Protein AF-A0A358XRP2-F1 (afdb_monomer_lite)

Foldseek 3Di:
DDKDKDKDKDWDQDPVWKIKMKIKMWIFAQDQPPDDPDRPRDTDIDIDIDIDMGTDD

Secondary structure (DSSP, 8-state):
--EEEEEEEEEEEETTTEEEEEEEEEEEE---EEETTEEE---EEEEEEEEEEEE--

pLDDT: mean 78.03, std 15.88, range [51.69, 94.81]

Structure (mmCIF, N/CA/C/O backbone):
data_AF-A0A358XRP2-F1
#
_entry.id   AF-A0A358XRP2-F1
#
loop_
_atom_site.group_PDB
_atom_site.id
_atom_site.type_symbol
_atom_site.label_atom_id
_atom_site.label_alt_id
_atom_site.label_comp_id
_atom_site.label_asym_id
_atom_site.label_entity_id
_atom_site.label_seq_id
_atom_site.pdbx_PDB_ins_code
_atom_site.Cartn_x
_atom_site.Cartn_y
_atom_site.Cartn_z
_atom_site.occupancy
_atom_site.B_iso_or_equiv
_atom_site.auth_seq_id
_atom_site.auth_comp_id
_atom_site.auth_asym_id
_atom_site.auth_atom_id
_atom_site.pdbx_PDB_model_num
ATOM 1 N N . PRO A 1 1 ? 20.707 -5.549 -12.334 1.00 53.22 1 PRO A N 1
ATOM 2 C CA . PRO A 1 1 ? 19.285 -5.151 -12.428 1.00 53.22 1 PRO A CA 1
ATOM 3 C C . PRO A 1 1 ? 18.869 -4.322 -11.208 1.00 53.22 1 PRO A C 1
ATOM 5 O O . PRO A 1 1 ? 18.887 -4.823 -10.089 1.00 53.22 1 PRO A O 1
ATOM 8 N N . PHE A 1 2 ? 18.572 -3.042 -11.424 1.00 54.16 2 PHE A N 1
ATOM 9 C CA . PHE A 1 2 ? 18.005 -2.177 -10.393 1.00 54.16 2 PHE A CA 1
ATOM 10 C C . PHE A 1 2 ? 16.491 -2.122 -10.615 1.00 54.16 2 PHE A C 1
ATOM 12 O O . PHE A 1 2 ? 16.043 -1.777 -11.709 1.00 54.16 2 PHE A O 1
ATOM 19 N N . ASP A 1 3 ? 15.727 -2.529 -9.605 1.00 61.34 3 ASP A N 1
ATOM 20 C CA . ASP A 1 3 ? 14.270 -2.411 -9.575 1.00 61.34 3 ASP A CA 1
ATOM 21 C C . ASP A 1 3 ? 13.929 -1.196 -8.709 1.00 61.34 3 ASP A C 1
ATOM 23 O O . ASP A 1 3 ? 14.308 -1.136 -7.536 1.00 61.34 3 ASP A O 1
ATOM 27 N N . TYR A 1 4 ? 13.298 -0.187 -9.309 1.00 70.00 4 TYR A N 1
ATOM 28 C CA . TYR A 1 4 ? 12.898 1.031 -8.611 1.00 70.00 4 TYR A CA 1
ATOM 29 C C . TYR A 1 4 ? 11.384 1.044 -8.487 1.00 70.00 4 TYR A C 1
ATOM 31 O O . TYR A 1 4 ? 10.672 1.057 -9.489 1.00 70.00 4 TYR A O 1
ATOM 39 N N . GLY A 1 5 ? 10.875 1.102 -7.260 1.00 79.69 5 GLY A N 1
ATOM 40 C CA . GLY A 1 5 ? 9.440 1.115 -7.015 1.00 79.69 5 GLY A CA 1
ATOM 41 C C . GLY A 1 5 ? 9.032 2.042 -5.883 1.00 79.69 5 GLY A C 1
ATOM 42 O O . GLY A 1 5 ? 9.790 2.295 -4.951 1.00 79.69 5 GLY A O 1
ATOM 43 N N . ALA A 1 6 ? 7.802 2.538 -5.971 1.00 83.62 6 ALA A N 1
ATOM 44 C CA . ALA A 1 6 ? 7.116 3.254 -4.911 1.00 83.62 6 ALA A CA 1
ATOM 45 C C . ALA A 1 6 ? 5.903 2.436 -4.458 1.00 83.62 6 ALA A C 1
ATOM 47 O O . ALA A 1 6 ? 5.119 1.951 -5.278 1.00 83.62 6 ALA A O 1
ATOM 48 N N . ARG A 1 7 ? 5.733 2.310 -3.142 1.00 88.56 7 ARG A N 1
ATOM 49 C CA . ARG A 1 7 ? 4.570 1.679 -2.513 1.00 88.56 7 ARG A CA 1
ATOM 50 C C . ARG A 1 7 ? 3.956 2.655 -1.525 1.00 88.56 7 ARG A C 1
ATOM 52 O O . ARG A 1 7 ? 4.657 3.197 -0.678 1.00 88.56 7 ARG A O 1
ATOM 59 N N . ALA A 1 8 ? 2.645 2.834 -1.618 1.00 92.19 8 ALA A N 1
ATOM 60 C CA . ALA A 1 8 ? 1.852 3.579 -0.656 1.00 92.19 8 ALA A CA 1
ATOM 61 C C . ALA A 1 8 ? 0.782 2.650 -0.079 1.00 92.19 8 ALA A C 1
ATOM 63 O O . ALA A 1 8 ? 0.074 1.977 -0.829 1.00 92.19 8 ALA A O 1
ATOM 64 N N . LYS A 1 9 ? 0.669 2.611 1.249 1.00 93.38 9 LYS A N 1
ATOM 65 C CA . LYS A 1 9 ? -0.345 1.824 1.952 1.00 93.38 9 LYS A CA 1
ATOM 66 C C . LYS A 1 9 ? -1.024 2.689 3.001 1.00 93.38 9 LYS A C 1
ATOM 68 O O . LYS A 1 9 ? -0.350 3.297 3.827 1.00 93.38 9 LYS A O 1
ATOM 73 N N . VAL A 1 10 ? -2.350 2.699 2.985 1.00 94.00 10 VAL A N 1
ATOM 74 C CA . VAL A 1 10 ? -3.181 3.365 3.990 1.00 94.00 10 VAL A CA 1
ATOM 75 C C . VAL A 1 10 ? -4.020 2.301 4.671 1.00 94.00 10 VAL A C 1
ATOM 77 O O . VAL A 1 10 ? -4.645 1.493 3.990 1.00 94.00 10 VAL A O 1
ATOM 80 N N . ASN A 1 11 ? -4.023 2.293 6.004 1.00 93.75 11 ASN A N 1
ATOM 81 C CA . ASN A 1 11 ? -4.875 1.413 6.797 1.00 93.75 11 ASN A CA 1
ATOM 82 C C . ASN A 1 11 ? -5.743 2.247 7.731 1.00 93.75 11 ASN A C 1
ATOM 84 O O . ASN A 1 11 ? -5.272 3.219 8.319 1.00 93.75 11 ASN A O 1
ATOM 88 N N . TYR A 1 12 ? -6.987 1.825 7.893 1.00 92.50 12 TYR A N 1
ATOM 89 C CA . TYR A 1 12 ? -7.938 2.382 8.831 1.00 92.50 12 TYR A CA 1
ATOM 90 C C . TYR A 1 12 ? -8.323 1.310 9.848 1.00 92.50 12 TYR A C 1
ATOM 92 O O . TYR A 1 12 ? -8.742 0.214 9.471 1.00 92.50 12 TYR A O 1
ATOM 100 N N . LEU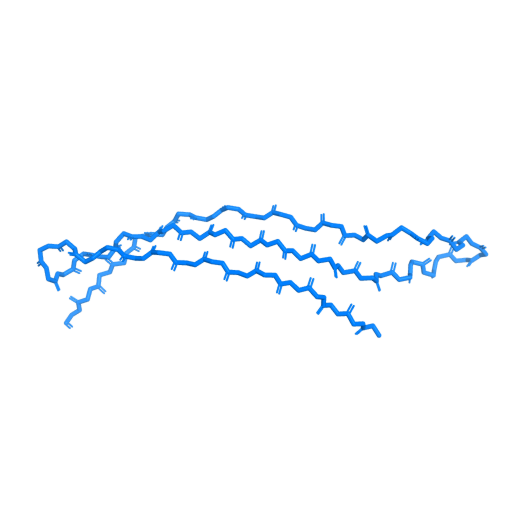 A 1 13 ? -8.152 1.628 11.133 1.00 94.25 13 LEU A N 1
ATOM 101 C CA . LEU A 1 13 ? -8.573 0.777 12.239 1.00 94.25 13 LEU A CA 1
ATOM 102 C C . LEU A 1 13 ? -10.001 1.151 12.639 1.00 94.25 13 LEU A C 1
ATOM 104 O O . LEU A 1 13 ? -10.256 2.229 13.170 1.00 94.25 13 LEU A O 1
ATOM 108 N N . PHE A 1 14 ? -10.924 0.236 12.386 1.00 89.81 14 PHE A N 1
ATOM 109 C CA . PHE A 1 14 ? -12.333 0.338 12.709 1.00 89.81 14 PHE A CA 1
ATOM 110 C C . PHE A 1 14 ? -12.665 -0.507 13.940 1.00 89.81 14 PHE A C 1
ATOM 112 O O . PHE A 1 14 ? -12.329 -1.691 14.011 1.00 89.81 14 PHE A O 1
ATOM 119 N N . ARG A 1 15 ? -13.365 0.100 14.909 1.00 92.06 15 ARG A N 1
ATOM 120 C CA . ARG A 1 15 ? -13.792 -0.547 16.165 1.00 92.06 15 ARG A CA 1
ATOM 121 C C . ARG A 1 15 ? -12.660 -1.234 16.934 1.00 92.06 15 ARG A C 1
ATOM 123 O O . ARG A 1 15 ? -12.907 -2.256 17.555 1.00 92.06 15 ARG A O 1
ATOM 130 N N . GLU A 1 16 ? -11.430 -0.735 16.830 1.00 90.88 16 GLU A N 1
ATOM 131 C CA . GLU A 1 16 ? -10.227 -1.287 17.487 1.00 90.88 16 GLU A CA 1
ATOM 132 C C . GLU A 1 16 ? -9.826 -2.720 17.075 1.00 90.88 16 GLU A C 1
ATOM 134 O O . GLU A 1 16 ? -8.720 -3.150 17.391 1.00 90.88 16 GLU A O 1
ATOM 139 N N . HIS A 1 17 ? -10.651 -3.408 16.279 1.00 92.62 17 HIS A N 1
ATOM 140 C CA . HIS A 1 17 ? -10.476 -4.814 15.910 1.00 92.62 17 HIS A CA 1
ATOM 141 C C . HIS A 1 17 ? -10.372 -5.035 14.397 1.00 92.62 17 HIS A C 1
ATOM 143 O O . HIS A 1 17 ? -9.725 -5.980 13.967 1.00 92.62 17 HIS A O 1
ATOM 149 N N . TYR A 1 18 ? -10.973 -4.186 13.559 1.00 91.81 18 TYR A N 1
ATOM 150 C CA . TYR A 1 18 ? -11.025 -4.397 12.108 1.00 91.81 18 TYR A CA 1
ATOM 151 C C . TYR A 1 18 ? -10.077 -3.449 11.383 1.00 91.81 18 TYR A C 1
ATOM 153 O O . TYR A 1 18 ? -10.136 -2.241 11.570 1.00 91.81 18 TYR A O 1
ATOM 161 N N . LEU A 1 19 ? -9.223 -3.973 10.512 1.00 94.81 19 LEU A N 1
ATOM 162 C CA . LEU A 1 19 ? -8.310 -3.188 9.687 1.00 94.81 19 LEU A CA 1
ATOM 163 C C . LEU A 1 19 ? -8.774 -3.223 8.237 1.00 94.81 19 LEU A C 1
ATOM 165 O O . LEU A 1 19 ? -8.832 -4.288 7.633 1.00 94.81 19 LEU A O 1
ATOM 169 N N . VAL A 1 20 ? -9.059 -2.059 7.663 1.00 92.88 20 VAL A N 1
ATOM 170 C CA . VAL A 1 20 ? -9.319 -1.918 6.227 1.00 92.88 20 VAL A CA 1
ATOM 171 C C . VAL A 1 20 ? -8.139 -1.193 5.605 1.00 92.88 20 VAL A C 1
ATOM 173 O O . VAL A 1 20 ? -7.763 -0.118 6.064 1.00 92.88 20 VAL A O 1
ATOM 176 N N . GLY A 1 21 ? -7.534 -1.787 4.583 1.00 94.44 21 GLY A N 1
ATOM 177 C CA . GLY A 1 21 ? -6.335 -1.264 3.942 1.00 94.44 21 GLY A CA 1
ATOM 178 C C . GLY A 1 21 ? -6.493 -1.120 2.437 1.00 94.44 21 GLY A C 1
ATOM 179 O O . GLY A 1 21 ? -7.073 -1.986 1.785 1.00 94.44 21 GLY A O 1
ATOM 180 N N . ILE A 1 22 ? -5.933 -0.042 1.893 1.00 94.69 22 ILE A N 1
ATOM 181 C CA . ILE A 1 22 ? -5.746 0.156 0.455 1.00 94.69 22 ILE A CA 1
ATOM 182 C C . ILE A 1 22 ? -4.252 0.304 0.197 1.00 94.69 22 ILE A C 1
ATOM 184 O O . ILE A 1 22 ? -3.537 0.994 0.927 1.00 94.69 22 ILE A O 1
ATOM 188 N N . GLU A 1 23 ? -3.782 -0.349 -0.855 1.00 94.00 23 GLU A N 1
ATOM 1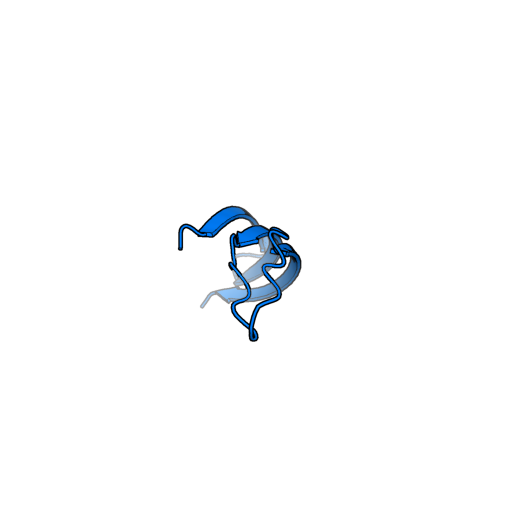89 C CA . GLU A 1 23 ? -2.386 -0.357 -1.248 1.00 94.00 23 GLU A CA 1
ATOM 190 C C . GLU A 1 23 ? -2.232 -0.058 -2.732 1.00 94.00 23 GLU A C 1
ATOM 192 O O . GLU A 1 23 ? -2.899 -0.656 -3.568 1.00 94.00 23 GLU A O 1
ATOM 197 N N . VAL A 1 24 ? -1.313 0.843 -3.061 1.00 90.56 24 VAL A N 1
ATOM 198 C CA . VAL A 1 24 ? -0.911 1.129 -4.436 1.00 90.56 24 VAL A CA 1
ATOM 199 C C . VAL A 1 24 ? 0.579 0.867 -4.550 1.00 90.56 24 VAL A C 1
ATOM 201 O O . VAL A 1 24 ? 1.368 1.410 -3.773 1.00 90.56 24 VAL A O 1
ATOM 204 N N . GLN A 1 25 ? 0.974 0.064 -5.533 1.00 89.06 25 GLN A N 1
ATOM 205 C CA . GLN A 1 25 ? 2.379 -0.129 -5.869 1.00 89.06 25 GLN A CA 1
ATOM 206 C C . GLN A 1 25 ? 2.631 0.276 -7.316 1.00 89.06 25 GLN A C 1
ATOM 208 O O . GLN A 1 25 ? 1.817 0.039 -8.212 1.00 89.06 25 GLN A O 1
ATOM 213 N N . LYS A 1 26 ? 3.782 0.896 -7.547 1.00 85.06 26 LYS A N 1
ATOM 214 C CA . LYS A 1 26 ? 4.285 1.224 -8.872 1.00 85.06 26 LYS A CA 1
ATOM 215 C C . LYS A 1 26 ? 5.757 0.845 -8.923 1.00 85.06 26 LYS A C 1
ATOM 217 O O . LYS A 1 26 ? 6.554 1.462 -8.229 1.00 85.06 26 LYS A O 1
ATOM 222 N N . GLY A 1 27 ? 6.098 -0.147 -9.732 1.00 80.88 27 GLY A N 1
ATOM 223 C CA . GLY A 1 27 ? 7.466 -0.598 -9.975 1.00 80.88 27 GLY A CA 1
ATOM 224 C C . GLY A 1 27 ? 7.913 -0.268 -11.395 1.00 80.88 27 GLY A C 1
ATOM 225 O O . GLY A 1 27 ? 7.112 -0.281 -12.332 1.00 80.88 27 GLY A O 1
ATOM 226 N N . ILE A 1 28 ? 9.190 0.039 -11.558 1.00 70.06 28 ILE A N 1
ATOM 227 C CA . ILE A 1 28 ? 9.886 0.111 -12.836 1.00 70.06 28 ILE A CA 1
ATOM 228 C C . ILE A 1 28 ? 11.023 -0.896 -12.732 1.00 70.06 28 ILE A C 1
ATOM 230 O O . ILE A 1 28 ? 12.065 -0.624 -12.135 1.00 70.06 28 ILE A O 1
ATOM 234 N N . ALA A 1 29 ? 10.800 -2.057 -13.331 1.00 67.00 29 ALA A N 1
ATOM 235 C CA . ALA A 1 29 ? 11.794 -3.102 -13.409 1.00 67.00 29 ALA A CA 1
ATOM 236 C C . ALA A 1 29 ? 12.519 -2.962 -14.750 1.00 67.00 29 ALA A C 1
ATOM 238 O O . ALA A 1 29 ? 11.934 -3.148 -15.820 1.00 67.00 29 ALA A O 1
ATOM 239 N N . ASN A 1 30 ? 13.804 -2.608 -14.700 1.00 58.84 30 ASN A N 1
ATOM 240 C CA . ASN A 1 30 ? 14.640 -2.568 -15.894 1.00 58.84 30 ASN A CA 1
ATOM 241 C C . ASN A 1 30 ? 15.115 -3.999 -16.197 1.00 58.84 30 ASN A C 1
ATOM 243 O O . ASN A 1 30 ? 16.226 -4.396 -15.836 1.00 58.84 30 ASN A O 1
ATOM 247 N N . LEU A 1 31 ? 14.221 -4.816 -16.763 1.00 58.78 31 LEU A N 1
ATOM 248 C CA . LEU A 1 31 ? 14.579 -6.132 -17.281 1.00 58.78 31 LEU A CA 1
ATOM 249 C C . LEU A 1 31 ? 15.117 -5.954 -18.700 1.00 58.78 31 LEU A C 1
ATOM 251 O O . LEU A 1 31 ? 14.350 -5.800 -19.643 1.00 58.78 31 LEU A O 1
ATOM 255 N N . GLU A 1 32 ? 16.438 -6.023 -18.864 1.00 56.19 32 GLU A N 1
ATOM 256 C CA . GLU A 1 32 ? 17.007 -6.327 -20.177 1.00 56.19 32 GLU A CA 1
ATOM 257 C C . GLU A 1 32 ? 16.567 -7.744 -20.563 1.00 56.19 32 GLU A C 1
ATOM 259 O O . GLU A 1 32 ? 17.108 -8.737 -20.071 1.00 56.19 32 GLU A O 1
ATOM 264 N N . SER A 1 33 ? 15.556 -7.847 -21.423 1.0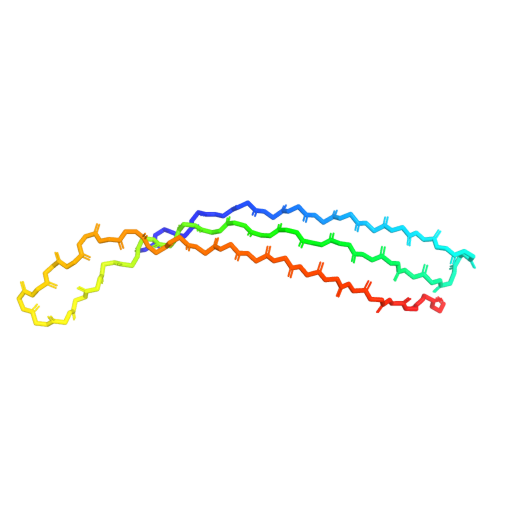0 51.69 33 SER A N 1
ATOM 265 C CA . SER A 1 33 ? 15.134 -9.125 -21.982 1.00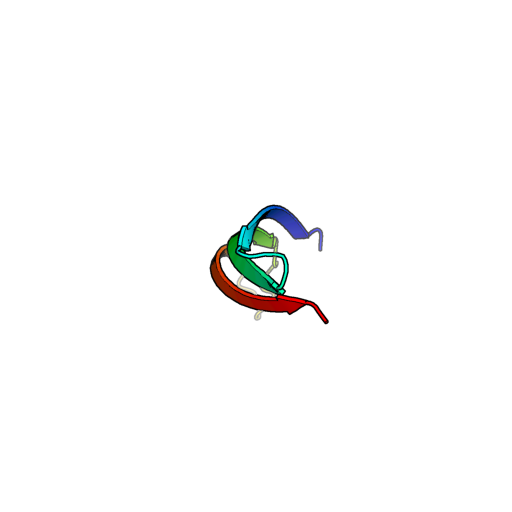 51.69 33 SER A CA 1
ATOM 266 C C . SER A 1 33 ? 16.212 -9.608 -22.956 1.00 51.69 33 SER A C 1
ATOM 268 O O . SER A 1 33 ? 16.338 -9.080 -24.059 1.00 51.69 33 SER A O 1
ATOM 270 N N . LYS A 1 34 ? 17.039 -10.574 -22.539 1.00 55.38 34 LYS A N 1
ATOM 271 C CA . LYS A 1 34 ? 18.039 -11.224 -23.402 1.00 55.38 34 LYS A CA 1
ATOM 272 C C . LYS A 1 34 ? 17.467 -12.524 -23.970 1.00 55.38 34 LYS A C 1
ATOM 274 O O . LYS A 1 34 ? 17.811 -13.604 -23.500 1.00 55.38 34 LYS A O 1
ATOM 279 N N . TRP A 1 35 ? 16.587 -12.422 -24.965 1.00 51.69 35 TRP A N 1
ATOM 280 C CA . TRP A 1 35 ? 16.177 -13.563 -25.794 1.00 51.69 35 TRP A CA 1
ATOM 281 C C . TRP A 1 35 ? 16.831 -13.432 -27.178 1.00 51.69 35 TRP A C 1
ATOM 283 O O . TRP A 1 35 ? 16.361 -12.678 -28.027 1.00 51.69 35 TRP A O 1
ATOM 293 N N . GLY A 1 36 ? 17.944 -14.142 -27.394 1.00 63.47 36 GLY A N 1
ATOM 294 C CA . GLY A 1 36 ? 18.723 -14.070 -28.642 1.00 63.47 36 GLY A CA 1
ATOM 295 C C . GLY A 1 36 ? 19.357 -12.689 -28.897 1.00 63.47 36 GLY A C 1
ATOM 296 O O . GLY A 1 36 ? 19.709 -11.986 -27.952 1.00 63.47 36 GLY A O 1
ATOM 297 N N . ASP A 1 37 ? 19.487 -12.291 -30.169 1.00 60.00 37 ASP A N 1
ATOM 298 C CA . ASP A 1 37 ? 20.006 -10.974 -30.605 1.00 60.00 37 ASP A CA 1
ATOM 299 C C . ASP A 1 37 ? 19.022 -9.804 -30.388 1.00 60.00 37 ASP A C 1
ATOM 301 O O . ASP A 1 37 ? 19.330 -8.646 -30.682 1.00 60.00 37 ASP A O 1
ATOM 305 N N . TYR A 1 38 ? 17.825 -10.073 -29.862 1.00 53.25 38 TYR A N 1
ATOM 306 C CA . TYR A 1 38 ? 16.782 -9.064 -29.724 1.00 53.25 38 TYR A CA 1
ATOM 307 C C . TYR A 1 38 ? 16.887 -8.348 -28.372 1.00 53.25 38 TYR A C 1
ATOM 309 O O . TYR A 1 38 ? 16.301 -8.757 -27.370 1.00 53.25 38 TYR A O 1
ATOM 317 N N . LYS A 1 39 ? 17.643 -7.244 -28.336 1.00 54.25 39 LYS A N 1
ATOM 318 C CA . LYS A 1 39 ? 17.701 -6.342 -27.175 1.00 54.25 39 LYS A CA 1
ATOM 319 C C . LYS A 1 39 ? 16.432 -5.491 -27.111 1.00 54.25 39 LYS A C 1
ATOM 321 O O . LYS A 1 39 ? 16.412 -4.358 -27.584 1.00 54.25 39 LYS A O 1
ATOM 326 N N . SER A 1 40 ? 15.368 -6.023 -26.515 1.00 54.16 40 SER A N 1
ATOM 327 C CA . SER A 1 40 ? 14.219 -5.195 -26.130 1.00 54.16 40 SER A CA 1
ATOM 328 C C . SER A 1 40 ? 14.609 -4.378 -24.901 1.00 54.16 40 SER A C 1
ATOM 330 O O . SER A 1 40 ? 14.546 -4.866 -23.776 1.00 54.16 40 SER A O 1
ATOM 332 N N . GLY A 1 41 ? 15.075 -3.148 -25.124 1.00 55.06 41 GLY A N 1
ATOM 333 C CA . GLY A 1 41 ? 15.385 -2.166 -24.079 1.00 55.06 41 GLY A CA 1
ATOM 334 C C . GLY A 1 41 ? 14.140 -1.571 -23.412 1.00 55.06 41 GLY A C 1
ATOM 335 O O . GLY A 1 41 ? 14.140 -0.389 -23.076 1.00 55.06 41 GLY A O 1
ATOM 336 N N . ASP A 1 42 ? 13.072 -2.355 -23.265 1.00 56.41 42 ASP A N 1
ATOM 337 C CA . ASP A 1 42 ? 11.810 -1.890 -22.702 1.00 56.41 42 ASP A CA 1
ATOM 338 C C . ASP A 1 42 ? 11.799 -2.068 -21.183 1.00 56.41 42 ASP A C 1
ATOM 340 O O . ASP A 1 42 ? 11.897 -3.172 -20.648 1.00 56.41 42 ASP A O 1
ATOM 344 N N . ALA A 1 43 ? 11.649 -0.951 -20.471 1.00 60.56 43 ALA A N 1
ATOM 345 C CA . ALA A 1 43 ? 11.457 -0.957 -19.030 1.00 60.56 43 ALA A CA 1
ATOM 346 C C . ALA A 1 43 ? 10.059 -1.505 -18.698 1.00 60.56 43 ALA A C 1
ATOM 348 O O . ALA A 1 43 ? 9.041 -0.898 -19.048 1.00 60.56 43 ALA A O 1
ATOM 349 N N . ILE A 1 44 ? 9.997 -2.622 -17.970 1.00 68.12 44 ILE A N 1
ATOM 350 C CA . ILE A 1 44 ? 8.734 -3.213 -17.525 1.00 68.12 44 ILE A CA 1
ATOM 351 C C . ILE A 1 44 ? 8.175 -2.346 -16.395 1.00 68.12 44 ILE A C 1
ATOM 353 O O . ILE A 1 44 ? 8.705 -2.297 -15.283 1.00 68.12 44 ILE A O 1
ATOM 357 N N . ARG A 1 45 ? 7.084 -1.633 -16.683 1.00 68.62 45 ARG A N 1
ATOM 358 C CA . ARG A 1 45 ? 6.357 -0.817 -15.703 1.00 68.62 45 ARG A CA 1
ATOM 359 C C . ARG A 1 45 ? 5.248 -1.654 -15.074 1.00 68.62 45 ARG A C 1
ATOM 361 O O . ARG A 1 45 ? 4.292 -2.017 -15.750 1.00 68.62 45 ARG A O 1
ATOM 368 N N . ASN A 1 46 ? 5.349 -1.918 -13.777 1.00 73.62 46 ASN A N 1
ATOM 369 C CA . ASN A 1 46 ? 4.315 -2.594 -13.001 1.00 73.62 46 ASN A CA 1
ATOM 370 C C . ASN A 1 46 ? 3.491 -1.559 -12.218 1.00 73.62 46 ASN A C 1
ATOM 372 O O . ASN A 1 46 ? 4.049 -0.668 -11.576 1.00 73.62 46 ASN A O 1
ATOM 376 N N . ARG A 1 47 ? 2.161 -1.659 -12.262 1.00 81.19 47 ARG A N 1
ATOM 377 C CA . ARG A 1 47 ? 1.254 -0.889 -11.405 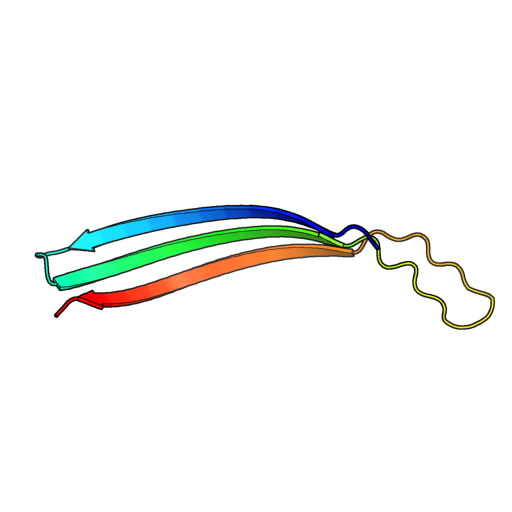1.00 81.19 47 ARG A CA 1
ATOM 378 C C . ARG A 1 47 ? 0.220 -1.841 -10.821 1.00 81.19 47 ARG A C 1
ATOM 380 O O . ARG A 1 47 ? -0.503 -2.482 -11.576 1.00 81.19 47 ARG A O 1
ATOM 387 N N . SER A 1 48 ? 0.116 -1.884 -9.498 1.00 83.75 48 SER A N 1
ATOM 388 C CA . SER A 1 48 ? -0.865 -2.702 -8.789 1.00 83.75 48 SER A CA 1
ATOM 389 C C . SER A 1 48 ? -1.677 -1.873 -7.794 1.00 83.75 48 SER A C 1
ATOM 391 O O . SER A 1 48 ? -1.221 -0.853 -7.269 1.00 83.75 48 SER A O 1
ATOM 393 N N . LEU A 1 49 ? -2.914 -2.314 -7.575 1.00 90.94 49 LEU A N 1
ATOM 394 C CA . LEU A 1 49 ? -3.840 -1.800 -6.572 1.00 90.94 49 LEU A CA 1
ATOM 395 C C . LEU A 1 49 ? -4.342 -2.999 -5.764 1.00 90.94 49 LEU A C 1
ATOM 397 O O . LEU A 1 49 ? -4.775 -3.991 -6.348 1.00 90.94 49 LEU A O 1
ATOM 401 N N . GLY A 1 50 ? -4.281 -2.907 -4.441 1.00 92.75 50 GLY A N 1
ATOM 402 C CA . GLY A 1 50 ? -4.727 -3.938 -3.514 1.00 92.75 50 GLY A CA 1
ATOM 403 C C . GLY A 1 50 ? -5.705 -3.380 -2.487 1.00 92.75 50 GLY A C 1
ATOM 404 O O . GLY A 1 50 ? -5.550 -2.254 -2.015 1.00 92.75 50 GLY A O 1
ATOM 405 N N . ILE A 1 51 ? -6.697 -4.190 -2.127 1.00 93.19 51 ILE A N 1
ATOM 406 C CA . ILE A 1 51 ? -7.617 -3.940 -1.015 1.00 93.19 51 ILE A CA 1
ATOM 407 C C . ILE A 1 51 ? -7.433 -5.094 -0.029 1.00 93.19 51 ILE A C 1
ATOM 409 O O . ILE A 1 51 ? -7.386 -6.253 -0.438 1.00 93.19 51 ILE A O 1
ATOM 413 N N . SER A 1 52 ? -7.304 -4.788 1.259 1.00 93.50 52 SER A N 1
ATOM 414 C CA . SER A 1 52 ? -7.107 -5.787 2.313 1.00 93.50 52 SER A CA 1
ATOM 415 C C . SER A 1 52 ? -8.052 -5.557 3.484 1.00 93.50 52 SER A C 1
ATOM 417 O O . SER A 1 52 ? -8.282 -4.413 3.873 1.00 93.50 52 SER A O 1
ATOM 419 N N . VAL A 1 53 ? -8.531 -6.646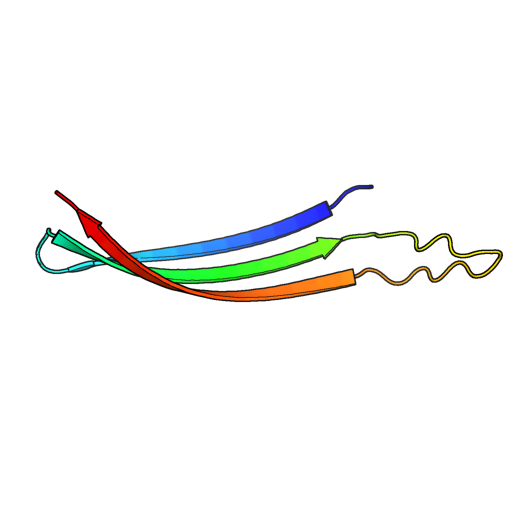 4.080 1.00 91.88 53 VAL A N 1
ATOM 420 C CA . VAL A 1 53 ? -9.274 -6.647 5.344 1.00 91.88 53 VAL A CA 1
ATOM 421 C C . VAL A 1 53 ? -8.499 -7.503 6.342 1.00 91.88 53 VAL A C 1
ATOM 423 O O . VAL A 1 53 ? -8.020 -8.578 5.989 1.00 91.88 53 VAL A O 1
ATOM 426 N N . GLY A 1 54 ? -8.339 -7.019 7.568 1.00 91.00 54 GLY A N 1
ATOM 427 C CA . GLY A 1 54 ? -7.618 -7.696 8.640 1.00 91.00 54 GLY A CA 1
ATOM 428 C C . GLY A 1 54 ? -8.351 -7.598 9.972 1.00 91.00 54 GLY A C 1
ATOM 429 O O . GLY A 1 54 ? -9.232 -6.757 10.149 1.00 91.00 54 GLY A O 1
ATOM 430 N N . TYR A 1 55 ? -7.962 -8.459 10.907 1.00 91.31 55 TYR A N 1
ATOM 431 C CA . TYR A 1 55 ? -8.473 -8.477 12.272 1.00 91.31 55 TYR A CA 1
ATOM 432 C C . TYR A 1 55 ? -7.305 -8.374 13.259 1.00 91.31 55 TYR A C 1
ATOM 434 O O . TYR A 1 55 ? -6.280 -9.033 13.070 1.00 91.31 55 TYR A O 1
ATOM 442 N N . ARG A 1 56 ? -7.444 -7.533 14.284 1.00 89.00 56 ARG A N 1
ATOM 443 C CA . ARG A 1 56 ? -6.483 -7.350 15.374 1.00 89.00 56 ARG A CA 1
ATOM 444 C C . ARG A 1 56 ? -7.063 -7.973 16.645 1.00 89.00 56 ARG A C 1
ATOM 446 O O . ARG A 1 56 ? -8.135 -7.561 17.080 1.00 89.00 56 ARG A O 1
ATOM 453 N N . PHE A 1 57 ? -6.352 -8.968 17.177 1.00 87.94 57 PHE A N 1
ATOM 454 C CA . PHE A 1 57 ? -6.625 -9.611 18.465 1.00 87.94 57 PHE A CA 1
ATOM 455 C C . PHE A 1 57 ? -5.987 -8.831 19.615 1.00 87.94 57 PHE A C 1
ATOM 457 O O . PHE A 1 57 ? -4.948 -8.167 19.365 1.00 87.94 57 PHE A O 1
#

Sequence (57 aa):
PFDYGARAKVNYLFREHYLVGIEVQKGIANLESKWGDYKSGDAIRNRSLGISVGYRF

Radius of gyration: 17.73 Å; chains: 1; bounding box: 34×18×49 Å